Protein AF-A0A953M7Z3-F1 (afdb_monomer_lite)

Structure (mmCIF, N/CA/C/O backbone):
data_AF-A0A953M7Z3-F1
#
_entry.id   AF-A0A953M7Z3-F1
#
loop_
_atom_site.group_PDB
_atom_site.id
_atom_site.type_symbol
_atom_site.label_atom_id
_atom_site.label_alt_id
_atom_site.label_comp_id
_atom_site.label_asym_id
_atom_site.label_entity_id
_atom_site.label_seq_id
_atom_site.pdbx_PDB_ins_code
_atom_site.Cartn_x
_atom_site.Cartn_y
_atom_site.Cartn_z
_atom_site.occupancy
_atom_site.B_iso_or_equiv
_atom_site.auth_seq_id
_atom_site.auth_comp_id
_atom_site.auth_asym_id
_atom_site.auth_atom_id
_atom_site.pdbx_PDB_model_num
ATOM 1 N N . MET A 1 1 ? -13.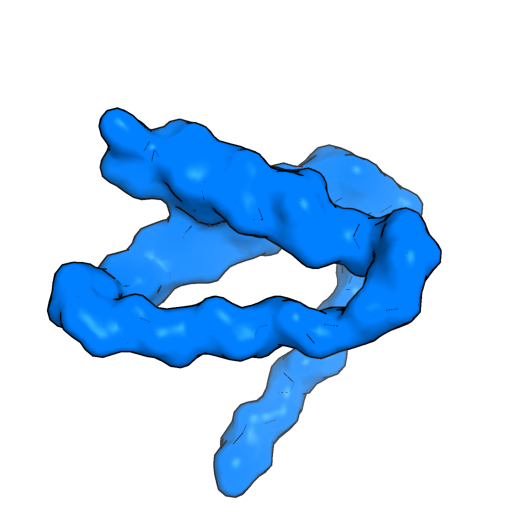834 -18.372 5.613 1.00 62.22 1 MET A N 1
ATOM 2 C CA . MET A 1 1 ? -13.332 -17.079 5.102 1.00 62.22 1 MET A CA 1
ATOM 3 C C . MET A 1 1 ? -13.429 -17.138 3.588 1.00 62.22 1 MET A C 1
ATOM 5 O O . MET A 1 1 ? -12.779 -18.013 3.026 1.00 62.22 1 MET A O 1
ATOM 9 N N . PRO A 1 2 ? -14.288 -16.339 2.935 1.00 88.94 2 PRO A N 1
ATOM 10 C CA . PRO A 1 2 ? -14.312 -16.288 1.476 1.00 88.94 2 PRO A CA 1
ATOM 11 C C . PRO A 1 2 ? -12.958 -15.780 0.965 1.00 88.94 2 PRO A C 1
ATOM 13 O O . PRO A 1 2 ? -12.375 -14.873 1.557 1.00 88.94 2 PRO A O 1
ATOM 16 N N . GLN A 1 3 ? -12.453 -16.388 -0.103 1.00 88.81 3 GLN A N 1
ATOM 17 C CA . GLN A 1 3 ? -11.212 -15.988 -0.759 1.00 88.81 3 GLN A CA 1
ATOM 18 C C . GLN A 1 3 ? -11.544 -15.450 -2.148 1.00 88.81 3 GLN A C 1
ATOM 20 O O . GLN A 1 3 ? -12.374 -16.019 -2.855 1.00 88.81 3 GLN A O 1
ATOM 25 N N . LEU A 1 4 ? -10.908 -14.340 -2.512 1.00 91.19 4 LEU A N 1
ATOM 26 C CA . LEU A 1 4 ? -10.980 -13.752 -3.842 1.00 91.19 4 LEU A CA 1
ATOM 27 C C . LEU A 1 4 ? -9.588 -13.817 -4.460 1.00 91.19 4 LEU A C 1
ATOM 29 O O . LEU A 1 4 ? -8.630 -13.320 -3.870 1.00 91.19 4 LEU A O 1
ATOM 33 N N . GLU A 1 5 ? -9.498 -14.383 -5.656 1.00 95.19 5 GLU A N 1
ATOM 34 C CA . GLU A 1 5 ? -8.286 -14.365 -6.465 1.00 95.19 5 GLU A CA 1
ATOM 35 C C . GLU A 1 5 ? -8.505 -13.452 -7.672 1.00 95.19 5 GLU A C 1
ATOM 37 O O . GLU A 1 5 ? -9.532 -13.521 -8.348 1.00 95.19 5 GLU A O 1
ATOM 42 N N . THR A 1 6 ? -7.550 -12.561 -7.929 1.00 94.62 6 THR A N 1
ATOM 43 C CA . THR A 1 6 ? -7.584 -11.670 -9.089 1.00 94.62 6 THR A CA 1
ATOM 44 C C . THR A 1 6 ? -6.181 -11.460 -9.625 1.00 94.62 6 THR A C 1
ATOM 46 O O . THR A 1 6 ? -5.219 -11.329 -8.867 1.00 94.62 6 THR A O 1
ATOM 49 N N . ARG A 1 7 ? -6.068 -11.378 -10.949 1.00 96.25 7 ARG A N 1
ATOM 50 C CA . ARG A 1 7 ? -4.807 -11.120 -11.639 1.00 96.25 7 ARG A CA 1
ATOM 51 C C . ARG A 1 7 ? -4.663 -9.627 -11.933 1.00 96.25 7 ARG A C 1
ATOM 53 O O . ARG A 1 7 ? -5.601 -8.990 -12.406 1.00 96.25 7 ARG A O 1
ATOM 60 N N . LEU A 1 8 ? -3.494 -9.067 -11.628 1.00 96.62 8 LEU A N 1
ATOM 61 C CA . LEU A 1 8 ? -3.165 -7.656 -11.844 1.00 96.62 8 LEU A CA 1
ATOM 62 C C . LEU A 1 8 ? -1.954 -7.570 -12.780 1.00 96.62 8 LEU A C 1
ATOM 64 O O . LEU A 1 8 ? -0.812 -7.558 -12.334 1.00 96.62 8 LEU A O 1
ATOM 68 N N . ASP A 1 9 ? -2.205 -7.539 -14.088 1.00 95.56 9 ASP A N 1
ATOM 69 C CA . ASP A 1 9 ? -1.156 -7.699 -15.111 1.00 95.56 9 ASP A CA 1
ATOM 70 C C . ASP A 1 9 ? -0.222 -6.494 -15.281 1.00 95.56 9 ASP A C 1
ATOM 72 O O . ASP A 1 9 ? 0.775 -6.565 -15.995 1.00 95.56 9 ASP A O 1
ATOM 76 N N . ASN A 1 10 ? -0.548 -5.356 -14.670 1.00 95.12 10 ASN A N 1
ATOM 77 C CA . ASN A 1 10 ? 0.265 -4.150 -14.747 1.00 95.12 10 ASN A CA 1
ATOM 78 C C . ASN A 1 10 ? 0.010 -3.219 -13.560 1.00 95.12 10 ASN A C 1
ATOM 80 O O . ASN A 1 10 ? -0.972 -3.342 -12.826 1.00 95.12 10 ASN A O 1
ATOM 84 N N . THR A 1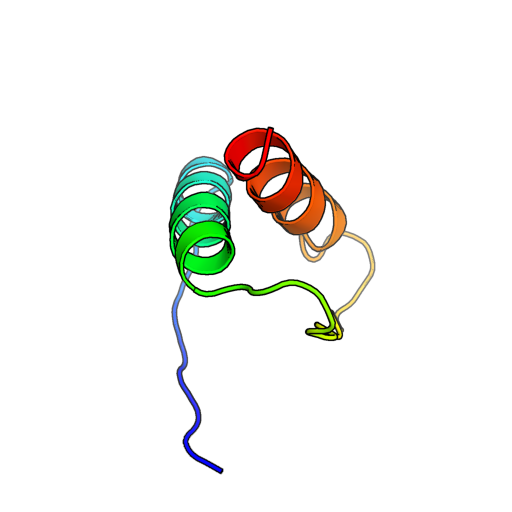 11 ? 0.883 -2.226 -13.414 1.00 94.38 11 THR A N 1
ATOM 85 C CA . THR A 1 11 ? 0.798 -1.210 -12.358 1.00 94.38 11 THR A CA 1
ATOM 86 C C . THR A 1 11 ? -0.505 -0.410 -12.403 1.00 94.38 11 THR A C 1
ATOM 88 O O . THR A 1 11 ? -1.035 -0.055 -11.352 1.00 94.38 11 THR A O 1
ATOM 91 N N . GLY A 1 12 ? -1.071 -0.177 -13.592 1.00 96.81 12 GLY A N 1
ATOM 92 C CA . GLY A 1 12 ? -2.377 0.467 -13.751 1.00 96.81 12 GLY A CA 1
ATOM 93 C C . GLY A 1 12 ? -3.530 -0.365 -13.179 1.00 96.81 12 GLY A C 1
ATOM 94 O O . GLY A 1 12 ? -4.457 0.191 -12.592 1.00 96.81 12 GLY A O 1
ATOM 95 N N . ALA A 1 13 ? -3.470 -1.695 -13.295 1.00 97.56 13 ALA A N 1
ATOM 96 C CA . ALA A 1 13 ? -4.428 -2.600 -12.664 1.00 97.56 13 ALA A CA 1
ATOM 97 C C . ALA A 1 13 ? -4.312 -2.553 -11.134 1.00 97.56 13 ALA A C 1
ATOM 99 O O . ALA A 1 13 ? -5.333 -2.427 -10.460 1.00 97.56 13 ALA A O 1
ATOM 100 N N . THR A 1 14 ? -3.089 -2.547 -10.592 1.00 97.44 14 THR A N 1
ATOM 101 C CA . THR A 1 14 ? -2.850 -2.363 -9.149 1.00 97.44 14 THR A CA 1
ATOM 102 C C . THR A 1 14 ? -3.377 -1.021 -8.647 1.00 97.44 14 THR A C 1
ATOM 104 O O . THR A 1 14 ? -3.974 -0.970 -7.575 1.00 97.44 14 THR A O 1
ATOM 107 N N . ALA A 1 15 ? -3.214 0.053 -9.426 1.00 97.31 15 ALA A N 1
ATOM 108 C CA . ALA A 1 15 ? -3.738 1.3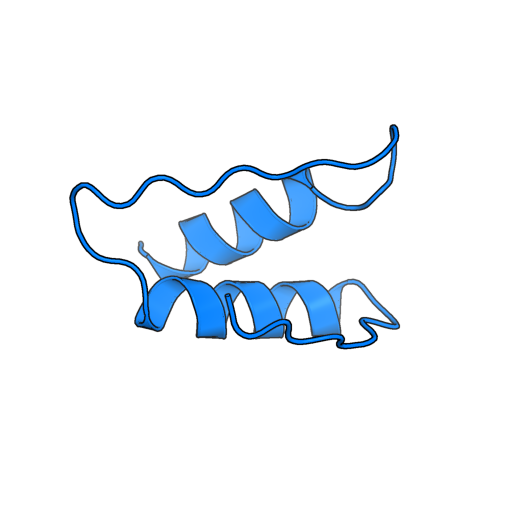68 -9.071 1.00 97.31 15 ALA A CA 1
ATOM 109 C C . ALA A 1 15 ? -5.271 1.361 -8.972 1.00 97.31 15 ALA A C 1
ATOM 111 O O . ALA A 1 15 ? -5.825 1.755 -7.947 1.00 97.31 15 ALA A O 1
ATOM 112 N N . ARG A 1 16 ? -5.956 0.828 -9.996 1.00 97.81 16 ARG A N 1
ATOM 113 C CA . ARG A 1 16 ? -7.422 0.683 -9.986 1.00 97.81 16 ARG A CA 1
ATOM 114 C C . ARG A 1 16 ? -7.901 -0.188 -8.826 1.00 97.81 16 ARG A C 1
ATOM 116 O O . ARG A 1 16 ? -8.870 0.169 -8.162 1.00 97.81 16 ARG A O 1
ATOM 123 N N . PHE A 1 17 ? -7.216 -1.301 -8.567 1.00 97.75 17 PHE A N 1
ATOM 124 C CA . PHE A 1 17 ? -7.524 -2.173 -7.437 1.00 97.75 17 PHE A CA 1
ATOM 125 C C . PHE A 1 17 ? -7.373 -1.440 -6.097 1.00 97.75 17 PHE A C 1
ATOM 127 O O . PHE A 1 17 ? -8.278 -1.504 -5.271 1.00 97.75 17 PHE A O 1
ATOM 134 N N . GLY A 1 18 ? -6.294 -0.673 -5.906 1.00 97.88 18 GLY A N 1
ATOM 135 C CA . GLY A 1 18 ? -6.096 0.152 -4.713 1.00 97.88 18 GLY A CA 1
ATOM 136 C C . GLY A 1 18 ? -7.209 1.182 -4.502 1.00 97.88 18 GLY A C 1
ATOM 137 O O . GLY A 1 18 ? -7.707 1.317 -3.389 1.00 97.88 18 GLY A O 1
ATOM 138 N N . THR A 1 19 ? -7.674 1.842 -5.567 1.00 98.19 19 THR A N 1
ATOM 139 C CA . THR A 1 19 ? -8.820 2.767 -5.492 1.00 98.19 19 THR A CA 1
ATOM 140 C C . THR A 1 19 ? -10.117 2.062 -5.091 1.00 98.19 19 THR A C 1
ATOM 142 O O . THR A 1 19 ? -10.891 2.601 -4.302 1.00 98.19 19 THR A O 1
ATOM 145 N N . LEU A 1 20 ? -10.376 0.865 -5.624 1.00 97.69 20 LEU A N 1
ATOM 146 C CA . LEU A 1 20 ? -11.555 0.080 -5.245 1.00 97.69 20 LEU A CA 1
ATOM 147 C C . LEU A 1 20 ? -11.473 -0.373 -3.786 1.00 97.69 20 LEU A C 1
ATOM 149 O O . LEU A 1 20 ? -12.453 -0.236 -3.060 1.00 97.69 20 LEU A O 1
ATOM 153 N N . LEU A 1 21 ? -10.303 -0.847 -3.350 1.00 97.00 21 LEU A N 1
ATOM 154 C CA . LEU A 1 21 ? -10.062 -1.244 -1.966 1.00 97.00 21 LEU A CA 1
ATOM 155 C C . LEU A 1 21 ? -10.269 -0.066 -1.004 1.00 97.00 21 LEU A C 1
ATOM 157 O O . LEU A 1 21 ? -10.975 -0.219 -0.014 1.00 97.00 21 LEU A O 1
ATOM 161 N N . ALA A 1 22 ? -9.738 1.117 -1.325 1.00 98.00 22 ALA A N 1
ATOM 162 C CA . ALA A 1 22 ? -9.895 2.326 -0.514 1.00 98.00 22 ALA A CA 1
ATOM 163 C C . ALA A 1 22 ? -11.365 2.674 -0.222 1.00 98.00 22 ALA A C 1
ATOM 165 O O . ALA A 1 22 ? -11.692 3.056 0.895 1.00 98.00 22 ALA A O 1
ATOM 166 N N . ARG A 1 23 ? -12.269 2.480 -1.193 1.00 97.50 23 ARG A N 1
ATOM 167 C CA . ARG A 1 23 ? -13.712 2.743 -1.022 1.00 97.50 23 ARG A CA 1
ATOM 168 C C . ARG A 1 23 ? -14.405 1.791 -0.046 1.00 97.50 23 ARG A C 1
ATOM 170 O O . ARG A 1 23 ? -15.517 2.082 0.386 1.00 97.50 23 ARG A O 1
ATOM 177 N N . LEU A 1 24 ? -13.796 0.643 0.241 1.00 96.25 24 LEU A N 1
ATOM 178 C CA . LEU A 1 24 ? -14.338 -0.362 1.154 1.00 96.25 24 LEU A CA 1
ATOM 179 C C . LEU A 1 24 ? -13.796 -0.207 2.578 1.00 96.25 24 LEU A C 1
ATOM 181 O O . LEU A 1 24 ? -14.450 -0.667 3.512 1.00 96.25 24 LEU A O 1
ATOM 185 N N . LEU A 1 25 ? -12.632 0.431 2.735 1.00 97.12 25 LEU A N 1
ATOM 186 C CA . LEU A 1 25 ? -11.982 0.619 4.027 1.00 97.12 25 LEU A CA 1
ATOM 187 C C . LEU A 1 25 ? -12.696 1.666 4.878 1.00 97.12 25 LEU A C 1
ATOM 189 O O . LEU A 1 25 ? -13.201 2.680 4.391 1.00 97.12 25 LEU A O 1
ATOM 193 N N . ARG A 1 26 ? -12.691 1.422 6.183 1.00 96.19 26 ARG A N 1
ATOM 194 C CA . ARG A 1 26 ? -13.219 2.306 7.219 1.00 96.19 26 ARG A CA 1
ATOM 195 C C . ARG A 1 26 ? -12.137 2.589 8.254 1.00 96.19 26 ARG A C 1
ATOM 197 O O . ARG A 1 26 ? -11.168 1.846 8.400 1.00 96.19 26 ARG A O 1
ATOM 204 N N . GLY A 1 27 ? -12.310 3.678 8.999 1.00 96.00 27 GLY A N 1
ATOM 205 C CA . GLY A 1 27 ? -11.436 3.983 10.128 1.00 96.00 27 GLY A CA 1
ATOM 206 C C . GLY A 1 27 ? -11.422 2.827 11.132 1.00 96.00 27 GLY A C 1
ATOM 207 O O . GLY A 1 27 ? -12.481 2.383 11.570 1.00 96.00 27 GLY A O 1
ATOM 208 N N . GLY A 1 28 ? -10.226 2.350 11.481 1.00 96.38 28 GLY A N 1
ATOM 209 C CA . GLY A 1 28 ? -10.023 1.203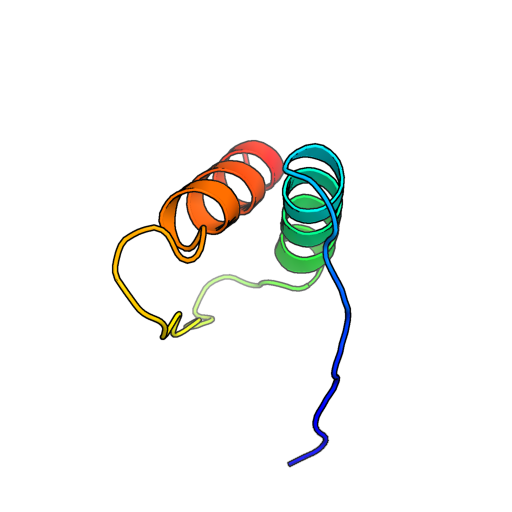 12.371 1.00 96.38 28 GLY A CA 1
ATOM 210 C C . GLY A 1 28 ? -9.780 -0.132 11.659 1.00 96.38 28 GLY A C 1
ATOM 211 O O . GLY A 1 28 ? -9.353 -1.079 12.319 1.00 96.38 28 GLY A O 1
ATOM 212 N N . ASP A 1 29 ? -9.978 -0.214 10.339 1.00 96.94 29 ASP A N 1
ATOM 213 C CA . ASP A 1 29 ? -9.641 -1.420 9.580 1.00 96.94 29 ASP A CA 1
ATOM 214 C C . ASP A 1 29 ? -8.123 -1.651 9.537 1.00 96.94 29 ASP A C 1
ATOM 216 O O . ASP A 1 29 ? -7.322 -0.721 9.413 1.00 96.94 29 ASP A O 1
ATOM 220 N N . VAL A 1 30 ? -7.724 -2.925 9.589 1.00 96.19 30 VAL A N 1
ATOM 221 C CA . VAL A 1 30 ? -6.326 -3.359 9.481 1.00 96.19 30 VAL A CA 1
ATOM 222 C C . VAL A 1 30 ? -6.177 -4.250 8.256 1.00 96.19 30 VAL A C 1
ATOM 224 O O . VAL A 1 30 ? -6.797 -5.309 8.167 1.00 96.19 30 VAL A O 1
ATOM 227 N N . VAL A 1 31 ? -5.317 -3.841 7.321 1.00 95.81 31 VAL A N 1
ATOM 228 C CA . VAL A 1 31 ? -5.001 -4.610 6.111 1.00 95.81 31 VAL A CA 1
ATOM 229 C C . VAL A 1 31 ? -3.560 -5.097 6.181 1.00 95.81 31 VAL A C 1
ATOM 231 O O . VAL A 1 31 ? -2.624 -4.299 6.183 1.00 95.81 31 VAL A O 1
ATOM 234 N N . LEU A 1 32 ? -3.374 -6.417 6.201 1.00 97.25 32 LEU A N 1
ATOM 235 C CA . LEU A 1 32 ? -2.057 -7.043 6.130 1.00 97.25 32 LEU A CA 1
ATOM 236 C C . LEU A 1 32 ? -1.702 -7.358 4.672 1.00 97.25 32 LEU A C 1
ATOM 238 O O . LEU A 1 32 ? -2.422 -8.093 4.000 1.00 97.25 32 LEU A O 1
ATOM 242 N N . LEU A 1 33 ? -0.565 -6.843 4.199 1.00 97.19 33 LEU A N 1
ATOM 243 C CA . LEU A 1 33 ? -0.009 -7.176 2.887 1.00 97.19 33 LEU A CA 1
ATOM 244 C C . LEU A 1 33 ? 1.195 -8.103 3.042 1.00 97.19 33 LEU A C 1
ATOM 246 O O . LEU A 1 33 ? 2.197 -7.736 3.657 1.00 97.19 33 LEU A O 1
ATOM 250 N N . THR A 1 34 ? 1.129 -9.275 2.421 1.00 97.31 34 THR A N 1
ATOM 251 C CA . THR A 1 34 ? 2.208 -10.267 2.404 1.00 97.31 34 THR A CA 1
ATOM 252 C C . THR A 1 34 ? 2.680 -10.521 0.975 1.00 97.31 34 THR A C 1
ATOM 254 O O . THR A 1 34 ? 1.963 -10.283 0.007 1.00 97.31 34 THR A O 1
ATOM 257 N N . GLY A 1 35 ? 3.937 -10.931 0.831 1.00 96.75 35 GLY A N 1
ATOM 258 C CA . GLY A 1 35 ? 4.559 -11.206 -0.464 1.00 96.75 35 GLY A CA 1
ATOM 259 C C . GLY A 1 35 ? 6.040 -10.850 -0.469 1.00 96.75 35 GLY A C 1
ATOM 260 O O . GLY A 1 35 ? 6.519 -10.129 0.409 1.00 96.75 35 GLY A O 1
ATOM 261 N N . GLU A 1 36 ? 6.763 -11.317 -1.478 1.00 97.94 36 GLU A N 1
ATOM 262 C CA . GLU A 1 36 ? 8.213 -11.143 -1.605 1.00 97.94 36 GLU A CA 1
ATOM 263 C C . GLU A 1 36 ? 8.632 -9.697 -1.931 1.00 97.94 36 GLU A C 1
ATOM 265 O O . GLU A 1 36 ? 7.802 -8.802 -2.161 1.00 97.94 36 GLU A O 1
ATOM 270 N N . LEU A 1 37 ? 9.941 -9.432 -1.921 1.00 96.88 37 LEU A N 1
ATOM 271 C CA . LEU A 1 37 ? 10.486 -8.163 -2.403 1.00 96.88 37 LEU A CA 1
ATOM 272 C C . LEU A 1 37 ? 10.087 -7.964 -3.874 1.00 96.88 37 LEU A C 1
ATOM 274 O O . LEU A 1 37 ? 10.160 -8.882 -4.676 1.00 96.88 37 LEU A O 1
ATOM 278 N N . GLY A 1 38 ? 9.623 -6.764 -4.223 1.00 94.69 38 GLY A N 1
ATOM 279 C CA . GLY A 1 38 ? 9.156 -6.479 -5.584 1.00 94.69 38 GLY A CA 1
ATOM 280 C C . GLY A 1 38 ? 7.730 -6.950 -5.902 1.00 94.69 38 GLY A C 1
ATOM 281 O O . GLY A 1 38 ? 7.213 -6.576 -6.947 1.00 94.69 38 GLY A O 1
ATOM 282 N N . ALA A 1 39 ? 7.025 -7.633 -4.988 1.00 95.81 39 ALA A N 1
ATOM 283 C CA . ALA A 1 39 ? 5.640 -8.098 -5.195 1.00 95.81 39 ALA A CA 1
ATOM 284 C C . ALA A 1 39 ? 4.573 -6.982 -5.341 1.00 95.81 39 ALA A C 1
ATOM 286 O O . ALA A 1 39 ? 3.380 -7.257 -5.369 1.00 95.81 39 ALA A O 1
ATOM 287 N N . GLY A 1 40 ? 4.963 -5.703 -5.374 1.00 95.69 40 GLY A N 1
ATOM 288 C CA . GLY A 1 40 ? 4.029 -4.588 -5.581 1.00 95.69 40 GLY A CA 1
ATOM 289 C C . GLY A 1 40 ? 3.272 -4.107 -4.336 1.00 95.69 40 GLY A C 1
ATOM 290 O O . GLY A 1 40 ? 2.425 -3.225 -4.459 1.00 95.69 40 GLY A O 1
ATOM 291 N N . LYS A 1 41 ? 3.602 -4.602 -3.132 1.00 97.88 41 LYS A N 1
ATOM 292 C CA . LYS A 1 41 ? 2.966 -4.190 -1.860 1.00 97.88 41 LYS A CA 1
ATOM 293 C C . LYS A 1 41 ? 2.951 -2.665 -1.671 1.00 97.88 41 LYS A C 1
ATOM 295 O O . LYS A 1 41 ? 1.895 -2.078 -1.474 1.00 97.88 41 LYS A O 1
ATOM 300 N N . THR A 1 42 ? 4.103 -2.002 -1.805 1.00 97.00 42 THR A N 1
ATOM 301 C CA . THR A 1 42 ? 4.208 -0.535 -1.672 1.00 97.00 42 THR A CA 1
ATOM 302 C C . THR A 1 42 ? 3.443 0.207 -2.768 1.00 97.00 42 THR A C 1
ATOM 304 O O . THR A 1 42 ? 2.872 1.263 -2.510 1.00 97.00 42 THR A O 1
ATOM 307 N N . THR A 1 43 ? 3.391 -0.342 -3.985 1.00 97.19 43 THR A N 1
ATOM 308 C CA . THR A 1 43 ? 2.591 0.215 -5.086 1.00 97.19 43 THR A CA 1
ATOM 309 C C . THR A 1 43 ? 1.106 0.209 -4.735 1.00 97.19 43 THR A C 1
ATOM 311 O O . THR A 1 43 ? 0.431 1.216 -4.940 1.00 97.19 43 THR A O 1
ATOM 314 N N . LEU A 1 44 ? 0.611 -0.884 -4.145 1.00 97.94 44 LEU A N 1
ATOM 315 C CA . LEU A 1 44 ? -0.767 -0.978 -3.673 1.00 97.94 44 LEU A CA 1
ATOM 316 C C . LEU A 1 44 ? -1.051 0.002 -2.527 1.00 97.94 44 LEU A C 1
ATOM 318 O O . LEU A 1 44 ? -2.037 0.729 -2.595 1.00 97.94 44 LEU A O 1
ATOM 322 N N . VAL A 1 45 ? -0.170 0.079 -1.521 1.00 97.81 45 VAL A N 1
ATOM 323 C CA . VAL A 1 45 ? -0.315 1.037 -0.405 1.00 97.81 45 VAL A CA 1
ATOM 324 C C . VAL A 1 45 ? -0.433 2.469 -0.921 1.00 97.81 45 VAL A C 1
ATOM 326 O O . VAL A 1 45 ? -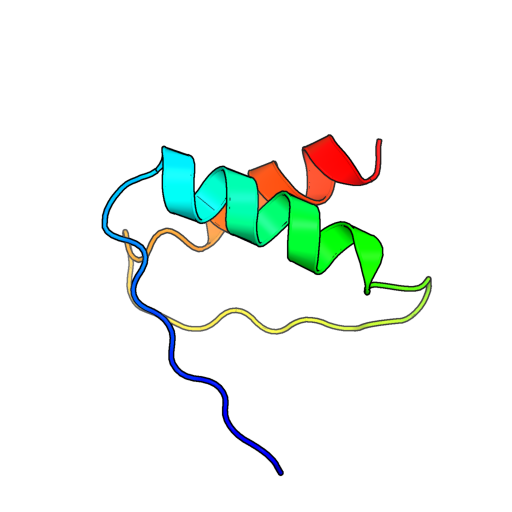1.327 3.195 -0.500 1.00 97.81 45 VAL A O 1
ATOM 329 N N . ARG A 1 46 ? 0.424 2.870 -1.868 1.00 97.94 46 ARG A N 1
ATOM 330 C CA . ARG A 1 46 ? 0.370 4.209 -2.474 1.00 97.94 46 ARG A CA 1
ATOM 331 C C . ARG A 1 46 ? -0.952 4.454 -3.196 1.00 97.94 46 ARG A C 1
ATOM 333 O O . ARG A 1 46 ? -1.546 5.502 -3.001 1.00 97.94 46 ARG A O 1
ATOM 340 N N . ALA A 1 47 ? -1.427 3.489 -3.982 1.00 98.12 47 ALA A N 1
ATOM 341 C CA . ALA A 1 47 ? -2.701 3.611 -4.686 1.00 98.12 47 ALA A CA 1
ATOM 342 C C . ALA A 1 47 ? -3.900 3.755 -3.734 1.00 98.12 47 ALA A C 1
ATOM 344 O O . ALA A 1 47 ? -4.797 4.550 -4.005 1.00 98.12 47 ALA A O 1
ATOM 345 N N . VAL A 1 48 ? -3.904 3.011 -2.621 1.00 98.25 48 VAL A N 1
ATOM 346 C CA . VAL A 1 48 ? -4.933 3.128 -1.577 1.00 98.25 48 VAL A CA 1
ATOM 347 C C . VAL A 1 48 ? -4.854 4.496 -0.904 1.00 98.25 48 VAL A C 1
ATOM 349 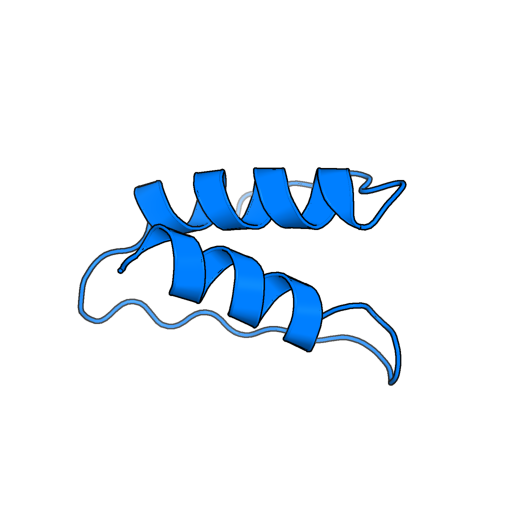O O . VAL A 1 48 ? -5.855 5.201 -0.863 1.00 98.25 48 VAL A O 1
ATOM 352 N N . ALA A 1 49 ? -3.670 4.896 -0.429 1.00 97.31 49 ALA A N 1
ATOM 353 C CA . ALA A 1 49 ? -3.474 6.174 0.253 1.00 97.31 49 ALA A CA 1
ATOM 354 C C . ALA A 1 49 ? -3.881 7.358 -0.636 1.00 97.31 49 ALA A C 1
ATOM 356 O O . ALA A 1 49 ? -4.692 8.177 -0.229 1.00 97.31 49 ALA A O 1
ATOM 357 N N . SER A 1 50 ? -3.423 7.396 -1.892 1.00 97.44 50 SER A N 1
ATOM 358 C CA . SER A 1 50 ? -3.807 8.450 -2.839 1.00 97.44 50 SER A CA 1
ATOM 359 C C . SER A 1 50 ? -5.312 8.514 -3.116 1.00 97.44 50 SER A C 1
ATOM 361 O O . SER A 1 50 ? -5.805 9.572 -3.491 1.00 97.44 50 SER A O 1
ATOM 363 N N . ALA A 1 51 ? -6.041 7.403 -2.969 1.00 97.56 51 ALA A N 1
ATOM 364 C CA . ALA A 1 51 ? -7.490 7.367 -3.158 1.00 97.56 51 ALA A CA 1
ATOM 365 C C . ALA A 1 51 ? -8.284 7.758 -1.899 1.00 97.56 51 ALA A C 1
ATOM 367 O O . ALA A 1 51 ? -9.449 8.131 -2.030 1.00 97.56 51 ALA A O 1
ATOM 368 N N . LEU A 1 52 ? -7.684 7.662 -0.708 1.00 95.38 52 LEU A N 1
ATOM 369 C CA . LEU A 1 52 ? -8.296 8.099 0.552 1.00 95.38 52 LEU A CA 1
ATOM 370 C C . LEU A 1 52 ? -8.187 9.618 0.766 1.00 95.38 52 LEU A C 1
ATOM 372 O O . LEU A 1 52 ? -9.019 10.175 1.482 1.00 95.38 52 LEU A O 1
ATOM 376 N N . GLY A 1 53 ? -7.223 10.269 0.106 1.00 90.56 53 GLY A N 1
ATOM 377 C CA . GLY A 1 53 ? -6.881 11.683 0.308 1.00 90.56 53 GLY A CA 1
ATOM 378 C C . GLY A 1 53 ? -5.830 11.872 1.392 1.00 90.56 53 GLY A C 1
ATOM 379 O O . GLY A 1 53 ? -5.681 13.033 1.825 1.00 90.56 53 GLY A O 1
#

pLDDT: mean 95.67, std 5.09, range [62.22, 98.25]

Foldseek 3Di:
DDDDDDDQPDLVSLLVVLLVVLVVDDPPDDDDDDDDVPPCPVSSVVSVVVNND

Sequence (53 aa):
MPQLETRLDNTGATARFGTLLARLLRGGDVVLLTGELGAGKTTLVRAVASALG

Secondary structure (DSSP, 8-state):
---------SHHHHHHHHHHHHTT--TT--------TTSSHHHHHHHHHHHH-

Radius of gyration: 11.26 Å; chains: 1; bounding box: 25×29×28 Å